Protein AF-A0A851GKR4-F1 (afdb_monomer)

Radius of gyration: 25.08 Å; Cα contacts (8 Å, |Δi|>4): 139; chains: 1; bounding box: 41×23×84 Å

Solvent-accessible surface area (backbone atoms only — not comparable to full-atom values): 7714 Å² total; per-residue (Å²): 115,77,64,63,56,55,55,51,52,53,54,54,52,52,60,66,63,63,74,73,75,76,80,76,76,75,78,71,69,72,82,72,54,54,64,60,52,50,52,52,53,49,53,45,47,54,51,44,18,72,50,56,74,50,71,66,48,50,91,51,32,72,53,45,38,42,43,85,54,85,56,85,86,59,59,91,52,72,68,76,73,32,93,60,85,68,56,45,98,79,73,41,60,62,42,59,43,54,51,99,91,50,50,43,41,29,64,28,66,93,80,73,44,85,56,74,90,57,76,74,43,70,129

Structure (mmCIF, N/CA/C/O backbone):
data_AF-A0A851GKR4-F1
#
_entry.id   AF-A0A851GKR4-F1
#
loop_
_atom_site.group_PDB
_atom_site.id
_atom_site.type_symbol
_atom_site.label_atom_id
_atom_site.label_alt_id
_atom_site.label_comp_id
_atom_site.label_asym_id
_atom_site.label_entity_id
_atom_site.label_seq_id
_atom_site.pdbx_PDB_ins_code
_atom_site.Cartn_x
_atom_site.Cartn_y
_atom_site.Cartn_z
_atom_site.occupancy
_atom_site.B_iso_or_equiv
_atom_site.auth_seq_id
_atom_site.auth_comp_id
_atom_site.auth_asym_id
_atom_site.auth_atom_id
_atom_site.pdbx_PDB_model_num
ATOM 1 N N . MET A 1 1 ? 12.146 -6.756 -68.280 1.00 62.41 1 MET A N 1
ATOM 2 C CA . MET A 1 1 ? 13.173 -7.523 -67.529 1.00 62.41 1 MET A CA 1
ATOM 3 C C . MET A 1 1 ? 14.123 -6.656 -66.695 1.00 62.41 1 MET A C 1
ATOM 5 O O . MET A 1 1 ? 14.375 -7.037 -65.564 1.00 62.41 1 MET A O 1
ATOM 9 N N . LYS A 1 2 ? 14.623 -5.497 -67.166 1.00 65.19 2 LYS A N 1
ATOM 10 C CA . LYS A 1 2 ? 15.577 -4.659 -66.394 1.00 65.19 2 LYS A CA 1
ATOM 11 C C . LYS A 1 2 ? 15.044 -4.095 -65.058 1.00 65.19 2 LYS A C 1
ATOM 13 O O . LYS A 1 2 ? 15.796 -4.032 -64.097 1.00 65.19 2 LYS A O 1
ATOM 18 N N . THR A 1 3 ? 13.763 -3.731 -64.968 1.00 74.44 3 THR A N 1
ATOM 19 C CA . THR A 1 3 ? 13.152 -3.166 -63.744 1.00 74.44 3 THR A CA 1
ATOM 20 C C . THR A 1 3 ? 12.904 -4.201 -62.645 1.00 74.44 3 THR A C 1
ATOM 22 O O . THR A 1 3 ? 13.040 -3.878 -61.471 1.00 74.44 3 THR A O 1
ATOM 25 N N . ALA A 1 4 ? 12.614 -5.454 -63.018 1.00 74.38 4 ALA A N 1
ATOM 26 C CA . ALA A 1 4 ? 12.376 -6.547 -62.071 1.00 74.38 4 ALA A CA 1
ATOM 27 C C . ALA A 1 4 ? 13.640 -6.918 -61.273 1.00 74.38 4 ALA A C 1
ATOM 29 O O . ALA A 1 4 ? 13.561 -7.246 -60.092 1.00 74.38 4 ALA A O 1
ATOM 30 N N . LEU A 1 5 ? 14.815 -6.817 -61.905 1.00 78.81 5 LEU A N 1
ATOM 31 C CA . LEU A 1 5 ? 16.103 -7.022 -61.237 1.00 78.81 5 LEU A CA 1
ATOM 32 C C . LEU A 1 5 ? 16.421 -5.881 -60.257 1.00 78.81 5 LEU A C 1
ATOM 34 O O . LEU A 1 5 ? 16.932 -6.131 -59.169 1.00 78.81 5 LEU A O 1
ATOM 38 N N . ALA A 1 6 ? 16.068 -4.642 -60.615 1.00 80.94 6 ALA A N 1
ATOM 39 C CA . ALA A 1 6 ? 16.282 -3.477 -59.759 1.00 80.94 6 ALA A CA 1
ATOM 40 C C . ALA A 1 6 ? 15.425 -3.532 -58.482 1.00 80.94 6 ALA A C 1
ATOM 42 O O . ALA A 1 6 ? 15.940 -3.294 -57.393 1.00 80.94 6 ALA A O 1
ATOM 43 N N . SER A 1 7 ? 14.145 -3.913 -58.585 1.00 85.12 7 SE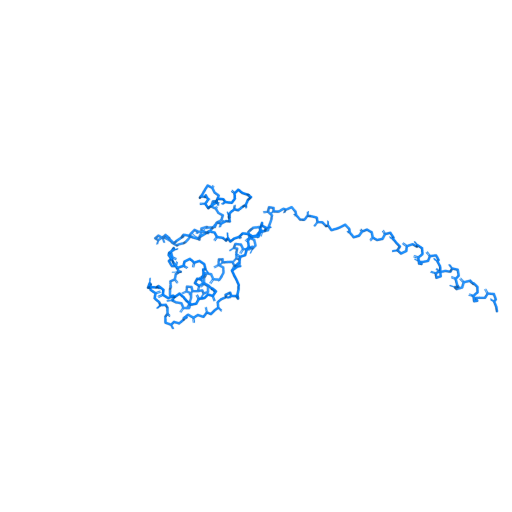R A N 1
ATOM 44 C CA . SER A 1 7 ? 13.281 -4.083 -57.408 1.00 85.12 7 SER A CA 1
ATOM 45 C C . SER A 1 7 ? 13.735 -5.234 -56.504 1.00 85.12 7 SER A C 1
ATOM 47 O O . SER A 1 7 ? 13.659 -5.111 -55.285 1.00 85.12 7 SER A O 1
ATOM 49 N N . LEU A 1 8 ? 14.255 -6.327 -57.080 1.00 88.44 8 LEU A N 1
ATOM 50 C CA . LEU A 1 8 ? 14.769 -7.468 -56.314 1.00 88.44 8 LEU A CA 1
ATOM 51 C C . LEU A 1 8 ? 15.986 -7.075 -55.457 1.00 88.44 8 LEU A C 1
ATOM 53 O O . LEU A 1 8 ? 16.061 -7.434 -54.284 1.00 88.44 8 LEU A O 1
ATOM 57 N N . MET A 1 9 ? 16.910 -6.293 -56.022 1.00 89.38 9 MET A N 1
ATOM 58 C CA . MET A 1 9 ? 18.114 -5.831 -55.323 1.00 89.38 9 MET A CA 1
ATOM 59 C C . MET A 1 9 ? 17.785 -4.937 -54.116 1.00 89.38 9 MET A C 1
ATOM 61 O O . MET A 1 9 ? 18.414 -5.066 -53.066 1.00 89.38 9 MET A O 1
ATOM 65 N N . VAL A 1 10 ? 16.777 -4.068 -54.237 1.00 90.44 10 VAL A N 1
ATOM 66 C CA . VAL A 1 10 ? 16.341 -3.177 -53.146 1.00 90.44 10 VAL A CA 1
ATOM 67 C C . VAL A 1 10 ? 15.759 -3.972 -51.975 1.00 90.44 10 VAL A C 1
ATOM 69 O O . VAL A 1 10 ? 16.091 -3.698 -50.823 1.00 90.44 10 VAL A O 1
ATOM 72 N N . ILE A 1 11 ? 14.943 -4.991 -52.257 1.00 90.56 11 ILE A N 1
ATOM 73 C CA . ILE A 1 11 ? 14.334 -5.841 -51.222 1.00 90.56 11 ILE A CA 1
ATOM 74 C C . ILE A 1 11 ? 15.414 -6.608 -50.445 1.00 90.56 11 ILE A C 1
ATOM 76 O O . ILE A 1 11 ? 15.359 -6.674 -49.218 1.00 90.56 11 ILE A O 1
ATOM 80 N N . ILE A 1 12 ? 16.428 -7.129 -51.144 1.00 89.31 12 ILE A N 1
ATOM 81 C CA . ILE A 1 12 ? 17.555 -7.840 -50.523 1.00 89.31 12 ILE A CA 1
ATOM 82 C C . ILE A 1 12 ? 18.351 -6.905 -49.601 1.00 89.31 12 ILE A C 1
ATOM 84 O O . ILE A 1 12 ? 18.700 -7.294 -48.489 1.00 89.31 12 ILE A O 1
ATOM 88 N N . LEU A 1 13 ? 18.597 -5.659 -50.018 1.00 88.81 13 LEU A N 1
ATOM 89 C CA . LEU A 1 13 ? 19.330 -4.686 -49.206 1.00 88.81 13 LEU A CA 1
ATOM 90 C C . LEU A 1 13 ? 18.572 -4.310 -47.922 1.00 88.81 13 LEU A C 1
ATOM 92 O O . LEU A 1 13 ? 19.166 -4.260 -46.848 1.00 88.81 13 LEU A O 1
ATOM 96 N N . ILE A 1 14 ? 17.258 -4.087 -48.015 1.00 87.25 14 ILE A N 1
ATOM 97 C CA . ILE A 1 14 ? 16.421 -3.761 -46.851 1.00 87.25 14 ILE A CA 1
ATOM 98 C C . ILE A 1 14 ? 16.388 -4.940 -45.870 1.00 87.25 14 ILE A C 1
ATOM 100 O O . ILE A 1 14 ? 16.554 -4.737 -44.667 1.00 87.25 14 ILE A O 1
ATOM 104 N N . ALA A 1 15 ? 16.252 -6.173 -46.368 1.00 84.69 15 ALA A N 1
ATOM 105 C CA . ALA A 1 15 ? 16.276 -7.375 -45.534 1.00 84.69 15 ALA A CA 1
ATOM 106 C C . ALA A 1 15 ? 17.602 -7.527 -44.764 1.00 84.69 15 ALA A C 1
ATOM 108 O O . ALA A 1 15 ? 17.587 -7.867 -43.583 1.00 84.69 15 ALA A O 1
ATOM 109 N N . LEU A 1 16 ? 18.737 -7.207 -45.396 1.00 85.19 16 LEU A N 1
ATOM 110 C CA . LEU A 1 16 ? 20.055 -7.234 -44.751 1.00 85.19 16 LEU A CA 1
ATOM 111 C C . LEU A 1 16 ? 20.198 -6.169 -43.652 1.00 85.19 16 LEU A C 1
ATOM 113 O O . LEU A 1 16 ? 20.767 -6.448 -42.599 1.00 85.19 16 LEU A O 1
ATOM 117 N N . LEU A 1 17 ? 19.659 -4.963 -43.862 1.00 80.38 17 LEU A N 1
ATOM 118 C CA . LEU A 1 17 ? 19.719 -3.876 -42.874 1.00 80.38 17 LEU A CA 1
ATOM 119 C C . LEU A 1 17 ? 18.752 -4.069 -41.694 1.00 80.38 17 LEU A C 1
ATOM 121 O O . LEU A 1 17 ? 18.984 -3.532 -40.612 1.00 80.38 17 LEU A O 1
ATOM 125 N N . SER A 1 18 ? 17.697 -4.866 -41.873 1.00 75.81 18 SER A N 1
ATOM 126 C CA . SER A 1 18 ? 16.661 -5.111 -40.856 1.00 75.81 18 SER A CA 1
ATOM 127 C C . SER A 1 18 ? 17.184 -5.819 -39.595 1.00 75.81 18 SER A C 1
ATOM 129 O O . SER A 1 18 ? 16.546 -5.766 -38.547 1.00 75.81 18 SER A O 1
ATOM 131 N N . VAL A 1 19 ? 18.340 -6.487 -39.677 1.00 73.56 19 VAL A N 1
ATOM 132 C CA . VAL A 1 19 ? 18.877 -7.369 -38.623 1.00 73.56 19 VAL A CA 1
ATOM 133 C C . VAL A 1 19 ? 19.464 -6.599 -37.423 1.00 73.56 19 VAL A C 1
ATOM 135 O O . VAL A 1 19 ? 19.660 -7.177 -36.359 1.00 73.56 19 VAL A O 1
ATOM 138 N N . LEU A 1 20 ? 19.701 -5.288 -37.536 1.00 71.19 20 LEU A N 1
ATOM 139 C CA . LEU A 1 20 ? 20.410 -4.490 -36.518 1.00 71.19 20 LEU A CA 1
ATOM 140 C C . LEU A 1 20 ? 19.512 -3.676 -35.573 1.00 71.19 20 LEU A C 1
ATOM 142 O O . LEU A 1 20 ? 19.971 -2.712 -34.959 1.00 71.19 20 LEU A O 1
ATOM 146 N N . VAL A 1 21 ? 18.246 -4.055 -35.392 1.00 71.75 21 VAL A N 1
ATOM 147 C CA . VAL A 1 21 ? 17.412 -3.440 -34.346 1.00 71.75 21 VAL A CA 1
ATOM 148 C C . VAL A 1 21 ? 17.691 -4.129 -33.011 1.00 71.75 21 VAL A C 1
ATOM 150 O O . VAL A 1 21 ? 16.987 -5.043 -32.585 1.00 71.75 21 VAL A O 1
ATOM 153 N N . ILE A 1 22 ? 18.748 -3.687 -32.331 1.00 70.56 22 ILE A N 1
ATOM 154 C CA . ILE A 1 22 ? 18.978 -4.041 -30.931 1.00 70.56 22 ILE A CA 1
ATOM 155 C C . ILE A 1 22 ? 17.967 -3.244 -30.106 1.00 70.56 22 ILE A C 1
ATOM 157 O O . ILE A 1 22 ? 18.176 -2.068 -29.809 1.00 70.56 22 ILE A O 1
ATOM 161 N N . GLN A 1 23 ? 16.857 -3.885 -29.738 1.00 68.44 23 GLN A N 1
ATOM 162 C CA . GLN A 1 23 ? 15.939 -3.349 -28.737 1.00 68.44 23 GLN A CA 1
ATOM 163 C C . GLN A 1 23 ? 16.678 -3.307 -27.400 1.00 68.44 23 GLN A C 1
ATOM 165 O O . GLN A 1 23 ? 16.724 -4.294 -26.662 1.00 68.44 23 GLN A O 1
ATOM 170 N N . LYS A 1 24 ? 17.296 -2.164 -27.095 1.00 62.28 24 LYS A N 1
ATOM 171 C CA . LYS A 1 24 ? 17.880 -1.897 -25.785 1.00 62.28 24 LYS A CA 1
ATOM 172 C C . LYS A 1 24 ? 16.716 -1.833 -24.796 1.00 62.28 24 LYS A C 1
ATOM 174 O O . LYS A 1 24 ? 16.048 -0.812 -24.671 1.00 62.28 24 LYS A O 1
ATOM 179 N N . ARG A 1 25 ? 16.412 -2.959 -24.145 1.00 61.81 25 ARG A N 1
ATOM 180 C CA . ARG A 1 25 ? 15.512 -2.972 -22.992 1.00 61.81 25 ARG A CA 1
ATOM 181 C C . ARG A 1 25 ? 16.206 -2.139 -21.925 1.00 61.81 25 ARG A C 1
ATOM 183 O O . ARG A 1 25 ? 17.241 -2.546 -21.407 1.00 61.81 25 ARG A O 1
ATOM 190 N N . ASN A 1 26 ? 15.698 -0.937 -21.680 1.00 53.56 26 ASN A N 1
ATOM 191 C CA . ASN A 1 26 ? 16.149 -0.130 -20.560 1.00 53.56 26 ASN A CA 1
ATOM 192 C C . ASN A 1 26 ? 15.858 -0.941 -19.296 1.00 53.56 26 ASN A C 1
ATOM 194 O O . ASN A 1 26 ? 14.697 -1.123 -18.940 1.00 53.56 26 ASN A O 1
ATOM 198 N N . THR A 1 27 ? 16.899 -1.471 -18.655 1.00 52.81 27 THR A N 1
ATOM 199 C CA . THR A 1 27 ? 16.805 -1.953 -17.279 1.00 52.81 27 THR A CA 1
ATOM 200 C C . THR A 1 27 ? 16.428 -0.744 -16.449 1.00 52.81 27 THR A C 1
ATOM 202 O O . THR A 1 27 ? 17.246 0.157 -16.246 1.00 52.81 27 THR A O 1
ATOM 205 N 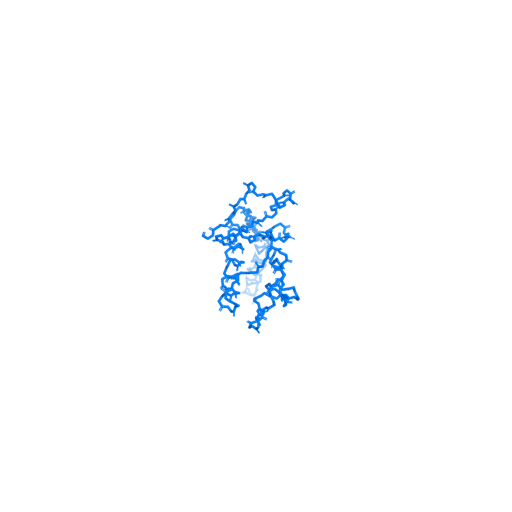N . VAL A 1 28 ? 15.155 -0.666 -16.078 1.00 57.72 28 VAL A N 1
ATOM 206 C CA . VAL A 1 28 ? 14.682 0.414 -15.234 1.00 57.72 28 VAL A CA 1
ATOM 207 C C . VAL A 1 28 ? 15.364 0.253 -13.887 1.00 57.72 28 VAL A C 1
ATOM 209 O O . VAL A 1 28 ? 15.369 -0.813 -13.282 1.00 57.72 28 VAL A O 1
ATOM 212 N N . VAL A 1 29 ? 16.020 1.325 -13.474 1.00 50.53 29 VAL A N 1
ATOM 213 C CA . VAL A 1 29 ? 16.672 1.451 -12.183 1.00 50.53 29 VAL A CA 1
ATOM 214 C C . VAL A 1 29 ? 15.591 1.259 -11.109 1.00 50.53 29 VAL A C 1
ATOM 216 O O . VAL A 1 29 ? 14.637 2.032 -11.042 1.00 50.53 29 VAL A O 1
ATOM 219 N N . HIS A 1 30 ? 15.723 0.190 -10.317 1.00 53.78 30 HIS A N 1
ATOM 220 C CA . HIS A 1 30 ? 14.694 -0.367 -9.421 1.00 53.78 30 HIS A CA 1
ATOM 221 C C . HIS A 1 30 ? 14.176 0.587 -8.326 1.00 53.78 30 HIS A C 1
ATOM 223 O O . HIS A 1 30 ? 13.182 0.284 -7.680 1.00 53.78 30 HIS A O 1
ATOM 229 N N . PHE A 1 31 ? 14.799 1.752 -8.139 1.00 51.09 31 PHE A N 1
ATOM 230 C CA . PHE A 1 31 ? 14.444 2.697 -7.077 1.00 51.09 31 PHE A CA 1
ATOM 231 C C . PHE A 1 31 ? 13.160 3.499 -7.346 1.00 51.09 31 PHE A C 1
ATOM 233 O O . PHE A 1 31 ? 12.570 3.999 -6.406 1.00 51.09 31 PHE A O 1
ATOM 240 N N . VAL A 1 32 ? 12.694 3.608 -8.599 1.00 51.56 32 VAL A N 1
ATOM 241 C CA . VAL A 1 32 ? 11.478 4.389 -8.941 1.00 51.56 32 VAL A CA 1
ATOM 242 C C . VAL A 1 32 ? 10.196 3.533 -8.919 1.00 51.56 32 VAL A C 1
ATOM 244 O O . VAL A 1 32 ? 9.099 4.053 -9.080 1.00 51.56 32 VAL A O 1
ATOM 247 N N . HIS A 1 33 ? 10.305 2.210 -8.754 1.00 56.25 33 HIS A N 1
ATOM 248 C CA . HIS A 1 33 ? 9.150 1.307 -8.883 1.00 56.25 33 HIS A CA 1
ATOM 249 C C . HIS A 1 33 ? 8.404 1.036 -7.573 1.00 56.25 33 HIS A C 1
ATOM 251 O O . HIS A 1 33 ? 7.206 0.771 -7.621 1.00 56.25 33 HIS A O 1
ATOM 257 N N . VAL A 1 34 ? 9.070 1.134 -6.420 1.00 65.31 34 VAL A N 1
ATOM 258 C CA . VAL A 1 34 ? 8.454 0.768 -5.135 1.00 65.31 34 VAL A CA 1
ATOM 259 C C . VAL A 1 34 ? 7.337 1.748 -4.764 1.00 65.31 34 VAL A C 1
ATOM 261 O O . VAL A 1 34 ? 6.251 1.315 -4.390 1.00 65.31 34 VAL A O 1
ATOM 264 N N . ASP A 1 35 ? 7.537 3.053 -4.978 1.00 72.81 35 ASP A N 1
ATOM 265 C CA . ASP A 1 35 ? 6.519 4.078 -4.707 1.00 72.81 35 ASP A CA 1
ATOM 266 C C . ASP A 1 35 ? 5.214 3.853 -5.482 1.00 72.81 35 ASP A C 1
ATOM 268 O O . ASP A 1 35 ? 4.124 4.061 -4.952 1.00 72.81 35 ASP A O 1
ATOM 272 N N . GLY A 1 36 ? 5.291 3.437 -6.750 1.00 77.38 36 GLY A N 1
ATOM 273 C CA . GLY A 1 36 ? 4.101 3.222 -7.579 1.00 77.38 36 GLY A CA 1
ATOM 274 C C . GLY A 1 36 ? 3.241 2.062 -7.075 1.00 77.38 36 GLY A C 1
ATOM 275 O O . GLY A 1 36 ? 2.013 2.169 -7.005 1.00 77.38 36 GLY A O 1
ATOM 276 N N . GLU A 1 37 ? 3.886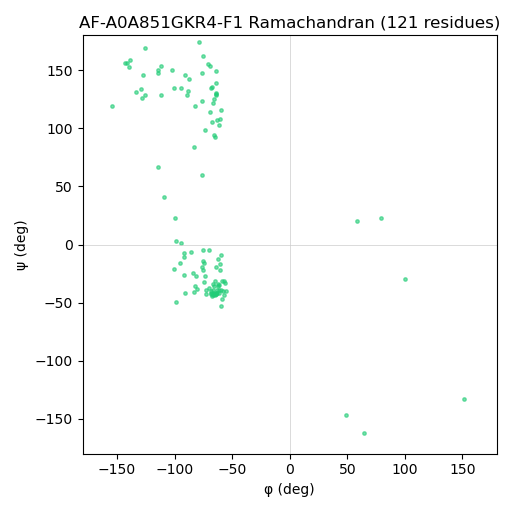 0.967 -6.680 1.00 79.06 37 GLU A N 1
ATOM 277 C CA . GLU A 1 37 ? 3.189 -0.203 -6.149 1.00 79.06 37 GLU A CA 1
ATOM 278 C C . GLU A 1 37 ? 2.650 0.065 -4.744 1.00 79.06 37 GLU A C 1
ATOM 280 O O . GLU A 1 37 ? 1.473 -0.193 -4.497 1.00 79.06 37 GLU A O 1
ATOM 285 N N . LEU A 1 38 ? 3.428 0.718 -3.875 1.00 80.75 38 LEU A N 1
ATOM 286 C CA . LEU A 1 38 ? 2.960 1.158 -2.558 1.00 80.75 38 LEU A CA 1
ATOM 287 C C . LEU A 1 38 ? 1.734 2.067 -2.650 1.00 80.75 38 LEU A C 1
ATOM 289 O O . LEU A 1 38 ? 0.768 1.855 -1.924 1.00 80.75 38 LEU A O 1
ATOM 293 N N . ASN A 1 39 ? 1.719 3.028 -3.578 1.00 84.19 39 ASN A N 1
ATOM 294 C CA . ASN A 1 39 ? 0.548 3.880 -3.810 1.00 84.19 39 ASN A CA 1
ATOM 295 C C . ASN A 1 39 ? -0.677 3.077 -4.271 1.00 84.19 39 ASN A C 1
ATOM 297 O O . ASN A 1 39 ? -1.812 3.406 -3.923 1.00 84.19 39 ASN A O 1
ATOM 301 N N . THR A 1 40 ? -0.463 2.010 -5.040 1.00 86.44 40 THR A N 1
ATOM 302 C CA . THR A 1 40 ? -1.542 1.120 -5.482 1.00 86.44 40 THR A CA 1
ATOM 303 C C . THR A 1 40 ? -2.127 0.353 -4.294 1.00 86.44 40 THR A C 1
ATOM 305 O O . THR A 1 40 ? -3.349 0.299 -4.140 1.00 86.44 40 THR A O 1
ATOM 308 N N . VAL A 1 41 ? -1.274 -0.172 -3.408 1.00 87.06 41 VAL A N 1
ATOM 309 C CA . VAL A 1 41 ? -1.703 -0.840 -2.168 1.00 87.06 41 VAL A CA 1
ATOM 310 C C . VAL A 1 41 ? -2.371 0.143 -1.204 1.00 87.06 41 VAL A C 1
ATOM 312 O O . VAL A 1 41 ? -3.427 -0.163 -0.655 1.00 87.06 41 VAL A O 1
ATOM 315 N N . ALA A 1 42 ? -1.832 1.352 -1.053 1.00 87.25 42 ALA A N 1
ATOM 316 C CA . ALA A 1 42 ? -2.428 2.411 -0.243 1.00 87.25 42 ALA A CA 1
ATOM 317 C C . ALA A 1 42 ? -3.838 2.775 -0.735 1.00 87.25 42 ALA A C 1
ATOM 319 O O . A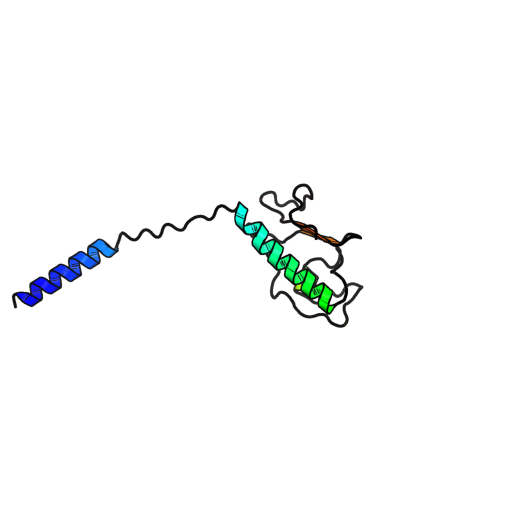LA A 1 42 ? -4.791 2.795 0.041 1.00 87.25 42 ALA A O 1
ATOM 320 N N . SER A 1 43 ? -4.016 2.954 -2.048 1.00 88.81 43 SER A N 1
ATOM 321 C CA . SER A 1 43 ? -5.331 3.228 -2.643 1.00 88.81 43 SER A CA 1
ATOM 322 C C . SER A 1 43 ? -6.340 2.096 -2.405 1.00 88.81 43 SER A C 1
ATOM 324 O O . SER A 1 43 ? -7.540 2.337 -2.209 1.00 88.81 43 SER A O 1
ATOM 326 N N . ALA A 1 44 ? -5.866 0.850 -2.394 1.00 88.75 44 ALA A N 1
ATOM 327 C CA . ALA A 1 44 ? -6.681 -0.308 -2.062 1.00 88.75 44 ALA A CA 1
ATOM 328 C C . ALA A 1 44 ? -7.088 -0.329 -0.582 1.00 88.75 44 ALA A C 1
ATOM 330 O O . ALA A 1 44 ? -8.257 -0.578 -0.290 1.00 88.75 44 ALA A O 1
ATOM 331 N N . LEU A 1 45 ? -6.172 -0.005 0.335 1.00 88.94 45 LEU A N 1
ATOM 332 C CA . LEU A 1 45 ? -6.459 0.136 1.766 1.00 88.94 45 LEU A CA 1
ATOM 333 C C . LEU A 1 45 ? -7.479 1.253 2.027 1.00 88.94 45 LEU A C 1
ATOM 335 O O . LEU A 1 45 ? -8.432 1.051 2.777 1.00 88.94 45 LEU A O 1
ATOM 339 N N . ASP A 1 46 ? -7.360 2.392 1.347 1.00 89.31 46 ASP A N 1
ATOM 340 C CA . ASP A 1 46 ? -8.356 3.472 1.393 1.00 89.31 46 ASP A CA 1
ATOM 341 C C . ASP A 1 46 ? -9.729 3.014 0.884 1.00 89.31 46 ASP A C 1
ATOM 343 O O . ASP A 1 46 ? -10.787 3.381 1.399 1.00 89.31 46 ASP A O 1
ATOM 347 N N . SER A 1 47 ? -9.741 2.192 -0.163 1.00 88.69 47 SER A N 1
ATOM 348 C CA . SER A 1 47 ? -10.972 1.615 -0.707 1.00 88.69 47 SER A CA 1
ATOM 349 C C . SER A 1 47 ? -11.599 0.610 0.257 1.00 88.69 47 SER A C 1
ATOM 351 O O . SER A 1 47 ? -12.815 0.638 0.444 1.00 88.69 47 SER A O 1
ATOM 353 N N . TYR A 1 48 ? -10.779 -0.204 0.923 1.00 88.06 48 TYR A N 1
ATOM 354 C CA . TYR A 1 48 ? -11.212 -1.094 1.992 1.00 88.06 48 TYR A CA 1
ATOM 355 C C . TYR A 1 48 ? -11.837 -0.296 3.136 1.00 88.06 48 TYR A C 1
ATOM 357 O O . TYR A 1 48 ? -13.002 -0.520 3.447 1.00 88.06 48 TYR A O 1
ATOM 365 N N . ARG A 1 49 ? -11.137 0.717 3.665 1.00 87.19 49 ARG A N 1
ATOM 366 C CA . ARG A 1 49 ? -11.655 1.603 4.717 1.00 87.19 49 ARG A CA 1
ATOM 367 C C . ARG A 1 49 ? -12.977 2.254 4.326 1.00 87.19 49 ARG A C 1
ATOM 369 O O . ARG A 1 49 ? -13.880 2.356 5.146 1.00 87.19 49 ARG A O 1
ATOM 376 N N . ARG A 1 50 ? -13.137 2.682 3.073 1.00 88.06 50 ARG A N 1
ATOM 377 C CA . ARG A 1 50 ? -14.413 3.240 2.592 1.00 88.06 50 ARG A CA 1
ATOM 378 C C . ARG A 1 50 ? -15.550 2.217 2.576 1.00 88.06 50 ARG A C 1
ATOM 380 O O . ARG A 1 50 ? -16.700 2.608 2.750 1.00 88.06 50 ARG A O 1
ATOM 387 N N . ALA A 1 51 ? -15.249 0.939 2.356 1.00 85.81 51 ALA A N 1
ATOM 388 C CA . ALA A 1 51 ? -16.242 -0.131 2.328 1.00 85.81 51 ALA A CA 1
ATOM 389 C C . ALA A 1 51 ? -16.600 -0.644 3.733 1.00 85.81 51 ALA A C 1
ATOM 391 O O . ALA A 1 51 ? -17.769 -0.901 4.019 1.00 85.81 51 ALA A O 1
ATOM 392 N N . THR A 1 52 ? -15.608 -0.796 4.609 1.00 85.50 52 THR A N 1
ATOM 393 C CA . THR A 1 52 ? -15.742 -1.431 5.931 1.00 85.50 52 THR A CA 1
ATOM 394 C C . THR A 1 52 ? -15.846 -0.430 7.082 1.00 85.50 52 THR A C 1
ATOM 396 O O . THR A 1 52 ? -16.361 -0.784 8.137 1.00 85.50 52 THR A O 1
ATOM 399 N N . GLY A 1 53 ? -15.393 0.808 6.880 1.00 85.88 53 GLY A N 1
ATOM 400 C CA . GLY A 1 53 ? -15.269 1.864 7.888 1.00 85.88 53 GLY A CA 1
ATOM 401 C C . GLY A 1 53 ? -13.845 2.031 8.432 1.00 85.88 53 GLY A C 1
ATOM 402 O O . GLY A 1 53 ? -13.448 3.154 8.738 1.00 85.88 53 GLY A O 1
ATOM 403 N N . ASP A 1 54 ? -13.063 0.949 8.467 1.00 87.31 54 ASP A N 1
ATOM 404 C CA . ASP A 1 54 ? -11.745 0.879 9.111 1.00 87.31 54 ASP A CA 1
ATOM 405 C C . ASP A 1 54 ? -10.731 0.087 8.275 1.00 87.31 54 ASP A C 1
ATOM 407 O O . ASP A 1 54 ? -11.097 -0.724 7.420 1.00 87.31 54 ASP A O 1
ATOM 411 N N . TYR A 1 55 ? -9.440 0.316 8.519 1.00 88.56 55 TYR A N 1
ATOM 412 C CA . TYR A 1 55 ? -8.362 -0.466 7.908 1.00 88.56 55 TYR A CA 1
ATOM 413 C C . TYR A 1 55 ? -8.304 -1.894 8.485 1.00 88.56 55 TYR A C 1
ATOM 415 O O . TYR A 1 55 ? -8.774 -2.127 9.601 1.00 88.56 55 TYR A O 1
ATOM 423 N N . PRO A 1 56 ? -7.754 -2.876 7.745 1.00 87.75 56 PRO A N 1
ATOM 424 C CA . PRO A 1 56 ? -7.573 -4.224 8.278 1.00 87.75 56 PRO A CA 1
ATOM 425 C C . PRO A 1 56 ? -6.595 -4.218 9.461 1.00 87.75 56 PRO A C 1
ATOM 427 O O . PRO A 1 56 ? -5.678 -3.402 9.519 1.00 87.75 56 PRO A O 1
ATOM 430 N N . THR A 1 57 ? -6.755 -5.125 10.420 1.00 88.69 57 THR A N 1
ATOM 431 C CA . THR A 1 57 ? -5.813 -5.221 11.551 1.00 88.69 57 THR A CA 1
ATOM 432 C C . THR A 1 57 ? -4.500 -5.884 11.128 1.00 88.69 57 THR A C 1
ATOM 434 O O . THR A 1 57 ? -4.454 -6.588 10.120 1.00 88.69 57 THR A O 1
ATOM 437 N N . THR A 1 58 ? -3.426 -5.731 11.911 1.00 86.69 58 THR A N 1
ATOM 438 C CA . THR A 1 58 ? -2.140 -6.414 11.649 1.00 86.69 58 THR A CA 1
ATOM 439 C C . THR A 1 58 ? -2.297 -7.937 11.574 1.00 86.69 58 THR A C 1
ATOM 441 O O . THR A 1 58 ? -1.623 -8.596 10.790 1.00 86.69 58 THR A O 1
ATOM 444 N N . GLU A 1 59 ? -3.229 -8.509 12.341 1.00 85.06 59 GLU A N 1
ATOM 445 C CA . GLU A 1 59 ? -3.527 -9.946 12.302 1.00 85.06 59 GLU A CA 1
ATOM 446 C C . GLU A 1 59 ? -4.294 -10.378 11.048 1.00 85.06 59 GLU A C 1
ATOM 448 O O . GLU A 1 59 ? -4.222 -11.542 10.656 1.00 85.06 59 GLU A O 1
ATOM 453 N N . GLN A 1 60 ? -5.071 -9.479 10.446 1.00 85.00 60 GLN A N 1
ATOM 454 C CA . GLN A 1 60 ? -5.740 -9.722 9.168 1.00 85.00 60 GLN A CA 1
ATOM 455 C C . GLN A 1 60 ? -4.771 -9.509 7.996 1.00 85.00 60 GLN A C 1
ATOM 457 O O . GLN A 1 60 ? -4.791 -10.278 7.039 1.00 85.00 60 GLN A O 1
ATOM 462 N N . GLY A 1 61 ? -3.902 -8.501 8.099 1.00 86.75 61 GLY A N 1
ATOM 463 C CA . GLY A 1 61 ? -2.873 -8.188 7.115 1.00 86.75 61 GLY A CA 1
ATOM 464 C C . GLY A 1 61 ? -3.433 -7.762 5.756 1.00 86.75 61 GLY A C 1
ATOM 465 O O . GLY A 1 61 ? -4.605 -7.405 5.613 1.00 86.75 61 GLY A O 1
ATOM 466 N N . LEU A 1 62 ? -2.576 -7.822 4.734 1.00 86.38 62 LEU A N 1
ATOM 467 C CA . LEU A 1 62 ? -2.947 -7.511 3.348 1.00 86.38 62 LEU A CA 1
ATOM 468 C C . LEU A 1 62 ? -3.788 -8.610 2.687 1.00 86.38 62 LEU A C 1
ATOM 470 O O . LEU A 1 62 ? -4.468 -8.328 1.701 1.00 86.38 62 LEU A O 1
ATOM 474 N N . ASP A 1 63 ? -3.825 -9.818 3.259 1.00 85.81 63 ASP A N 1
ATOM 475 C CA . ASP A 1 63 ? -4.717 -10.892 2.806 1.00 85.81 63 ASP A CA 1
ATOM 476 C C . ASP A 1 63 ? -6.184 -10.443 2.836 1.00 85.81 63 ASP A C 1
ATOM 478 O O . ASP A 1 63 ? -6.949 -10.788 1.939 1.00 85.81 63 ASP A O 1
ATOM 482 N N . ALA A 1 64 ? -6.55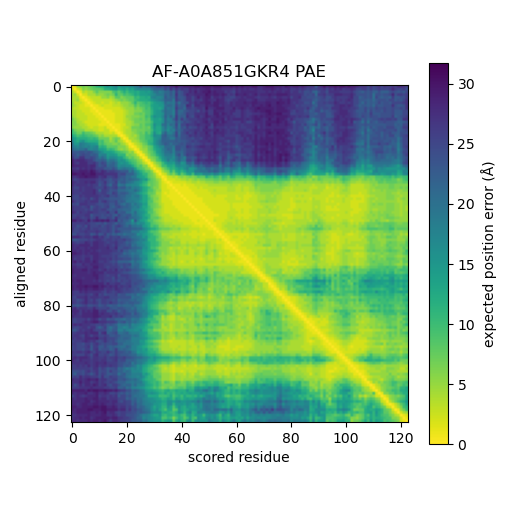8 -9.559 3.770 1.00 85.88 64 ALA A N 1
ATOM 483 C CA . ALA A 1 64 ? -7.897 -8.976 3.839 1.00 85.88 64 ALA A CA 1
ATOM 484 C C . ALA A 1 64 ? -8.300 -8.163 2.593 1.00 85.88 64 ALA A C 1
ATOM 486 O O . ALA A 1 64 ? -9.484 -7.872 2.408 1.00 85.88 64 ALA A O 1
ATOM 487 N N . LEU A 1 65 ? -7.350 -7.773 1.738 1.00 85.19 65 LEU A N 1
ATOM 488 C CA . LEU A 1 65 ? -7.631 -7.098 0.468 1.00 85.19 65 LEU A CA 1
ATOM 489 C C . LEU A 1 65 ? -7.959 -8.080 -0.666 1.00 85.19 65 LEU A C 1
ATOM 491 O O . LEU A 1 65 ? -8.636 -7.698 -1.627 1.00 85.19 65 LEU A O 1
ATOM 495 N N . VAL A 1 66 ? -7.483 -9.322 -0.557 1.00 86.88 66 VAL A N 1
ATOM 496 C CA . VAL A 1 66 ? -7.641 -10.383 -1.561 1.00 86.88 66 VAL A CA 1
ATOM 497 C C . VAL A 1 66 ? -8.787 -11.312 -1.182 1.00 86.88 66 VAL A C 1
ATOM 499 O O . VAL A 1 66 ? -9.687 -11.571 -1.983 1.00 86.88 66 VAL A O 1
ATOM 502 N N . ASN A 1 67 ? -8.776 -11.772 0.065 1.00 84.31 67 ASN A N 1
ATOM 503 C CA . ASN A 1 67 ? -9.724 -12.706 0.636 1.00 84.31 67 ASN A CA 1
ATOM 504 C C . ASN A 1 67 ? -10.531 -12.031 1.742 1.00 84.31 67 ASN A C 1
ATOM 506 O O . ASN A 1 67 ? -10.070 -11.130 2.439 1.00 84.31 67 ASN A O 1
ATOM 510 N N . ARG A 1 68 ? -11.771 -12.488 1.930 1.00 81.75 68 ARG A N 1
ATOM 511 C CA . ARG A 1 68 ? -12.601 -11.982 3.022 1.00 81.75 68 ARG A CA 1
ATOM 512 C C . ARG A 1 68 ? -11.982 -12.409 4.359 1.00 81.75 68 ARG A C 1
ATOM 514 O O . ARG A 1 68 ? -11.898 -13.619 4.595 1.00 81.75 68 ARG A O 1
ATOM 521 N N . PRO A 1 69 ? -11.634 -11.472 5.260 1.00 80.31 69 PRO A N 1
ATOM 522 C CA . PRO A 1 69 ? -11.062 -11.838 6.544 1.00 80.31 69 PRO A CA 1
ATOM 523 C C . PRO A 1 69 ? -12.091 -12.623 7.364 1.00 80.31 69 PRO A C 1
ATOM 525 O O . PRO A 1 69 ? -13.249 -12.223 7.499 1.00 80.31 69 PRO A O 1
ATOM 528 N N . GLN A 1 70 ? -11.660 -13.767 7.898 1.00 77.88 70 GLN A N 1
ATOM 529 C CA . GLN A 1 70 ? -12.469 -14.600 8.798 1.00 77.88 70 GLN A CA 1
ATOM 530 C C . GLN A 1 70 ? -12.250 -14.259 10.277 1.00 77.88 70 GLN A C 1
ATOM 532 O O . GLN A 1 70 ? -12.991 -14.738 11.132 1.00 77.88 70 GLN A O 1
ATOM 537 N N . ARG A 1 71 ? -11.229 -13.449 10.582 1.00 76.50 71 ARG A N 1
ATOM 538 C CA . ARG A 1 71 ? -10.900 -13.009 11.941 1.00 76.50 71 ARG A CA 1
ATOM 539 C C . ARG A 1 71 ? -11.678 -11.750 12.300 1.00 76.50 71 ARG A C 1
ATOM 541 O O . ARG A 1 71 ? -11.859 -10.877 11.453 1.00 76.50 71 ARG A O 1
ATOM 548 N N . GLU A 1 72 ? -12.111 -11.661 13.552 1.00 70.25 72 GLU A N 1
ATOM 549 C CA . GLU A 1 72 ? -12.778 -10.471 14.077 1.00 70.25 72 GLU A CA 1
ATOM 550 C C . GLU A 1 72 ? -11.820 -9.264 14.082 1.00 70.25 72 GLU A C 1
ATOM 552 O O . GLU A 1 72 ? -10.648 -9.434 14.421 1.00 70.25 72 GLU A O 1
ATOM 557 N N . PRO A 1 73 ? -12.282 -8.056 13.706 1.00 74.62 73 PRO A N 1
ATOM 558 C CA . PRO A 1 73 ? -13.635 -7.707 13.262 1.00 74.62 73 PRO A CA 1
ATOM 559 C C . PRO A 1 73 ? -13.917 -8.155 11.816 1.00 74.62 73 PRO A C 1
ATOM 561 O O . PRO A 1 73 ? -13.213 -7.770 10.883 1.00 74.62 73 PRO A O 1
ATOM 564 N N . VAL A 1 74 ? -14.978 -8.951 11.617 1.00 75.94 74 VAL A N 1
ATOM 565 C CA . VAL A 1 74 ? -15.386 -9.412 10.280 1.00 75.94 74 VAL A CA 1
ATOM 566 C C . VAL A 1 74 ? -16.225 -8.319 9.610 1.00 75.94 74 VAL A C 1
ATOM 568 O O . VAL A 1 74 ? -17.308 -7.998 10.107 1.00 75.94 74 VAL A O 1
ATOM 571 N N . PRO A 1 75 ? -15.794 -7.770 8.463 1.00 77.69 75 PRO A N 1
ATOM 572 C CA . PRO A 1 75 ? -16.548 -6.739 7.783 1.00 77.69 75 PRO A CA 1
ATOM 573 C C . PRO A 1 75 ? -17.850 -7.298 7.208 1.00 77.69 75 PRO A C 1
ATOM 575 O O . PRO A 1 75 ? -17.894 -8.358 6.565 1.00 77.69 75 PRO A O 1
ATOM 578 N N . SER A 1 76 ? -18.930 -6.550 7.423 1.00 76.50 76 SER A N 1
ATOM 579 C CA . SER A 1 76 ? -20.251 -6.829 6.859 1.00 76.50 76 SER A CA 1
ATOM 580 C C . SER A 1 76 ? -20.301 -6.525 5.358 1.00 76.50 76 SER A C 1
ATOM 582 O O . SER A 1 76 ? -20.865 -7.314 4.602 1.00 76.50 76 SER A O 1
ATOM 584 N N . THR A 1 77 ? -19.647 -5.444 4.925 1.00 81.56 77 THR A N 1
ATOM 585 C CA . THR A 1 77 ? -19.652 -4.931 3.540 1.00 81.56 77 THR A CA 1
ATOM 586 C C . THR A 1 77 ? -18.297 -5.138 2.850 1.00 81.56 77 THR A C 1
ATOM 588 O O . THR A 1 77 ? -17.787 -4.260 2.159 1.00 81.56 77 THR A O 1
ATOM 591 N N . TRP A 1 78 ? -17.668 -6.297 3.056 1.00 85.12 78 TRP A N 1
ATOM 592 C CA . TRP A 1 78 ? -16.403 -6.602 2.383 1.00 85.12 78 TRP A CA 1
ATOM 593 C C . TRP A 1 78 ? -16.600 -6.763 0.873 1.00 85.12 78 TRP A C 1
ATOM 595 O O . TRP A 1 78 ? -17.513 -7.463 0.428 1.00 85.12 78 TRP A O 1
ATOM 605 N N . VAL A 1 79 ? -15.698 -6.166 0.098 1.00 81.88 79 VAL A N 1
ATOM 606 C CA . VAL A 1 79 ? -15.592 -6.359 -1.348 1.00 81.88 79 VAL A CA 1
ATOM 607 C C . VAL A 1 79 ? -14.157 -6.731 -1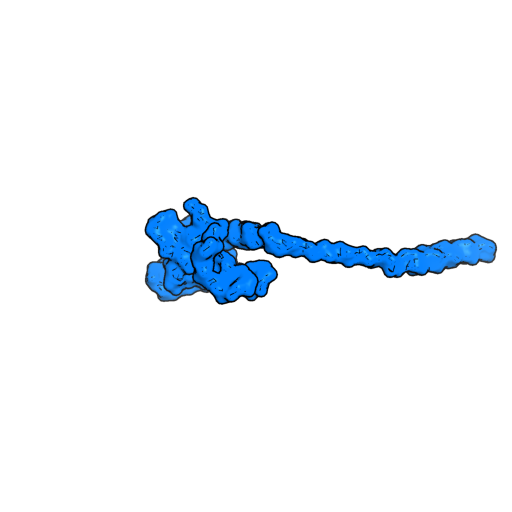.693 1.00 81.88 79 VAL A C 1
ATOM 609 O O . VAL A 1 79 ? -13.218 -6.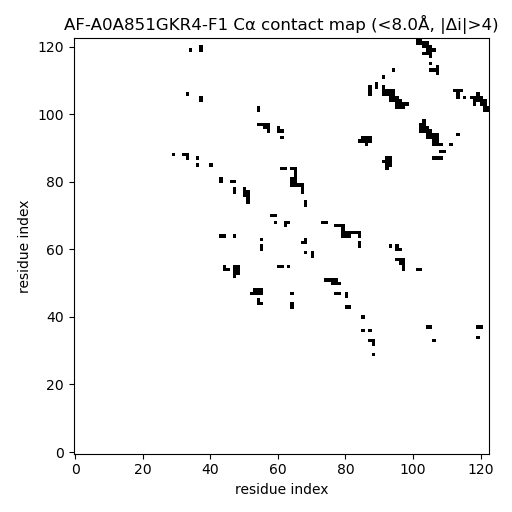248 -1.065 1.00 81.88 79 VAL A O 1
ATOM 612 N N . GLN A 1 80 ? -13.991 -7.582 -2.700 1.00 84.19 80 GLN A N 1
ATOM 613 C CA . GLN A 1 80 ? -12.670 -7.952 -3.187 1.00 84.19 80 GLN A CA 1
ATOM 614 C C . GLN A 1 80 ? -12.024 -6.742 -3.874 1.00 84.19 80 GLN A C 1
ATOM 616 O O . GLN A 1 80 ? -12.515 -6.289 -4.909 1.00 84.19 80 GLN A O 1
ATOM 621 N N . ILE A 1 81 ? -10.943 -6.217 -3.293 1.00 85.31 81 ILE A N 1
ATOM 622 C CA . ILE A 1 81 ? -10.210 -5.069 -3.844 1.00 85.31 81 ILE A CA 1
ATOM 623 C C . ILE A 1 81 ? -9.097 -5.553 -4.775 1.00 85.31 81 ILE A C 1
ATOM 625 O O . ILE A 1 81 ? -8.928 -5.018 -5.871 1.00 85.31 81 ILE A O 1
ATOM 629 N N . PHE A 1 82 ? -8.387 -6.609 -4.372 1.00 83.00 82 PHE A N 1
ATOM 630 C CA . PHE A 1 82 ? -7.339 -7.244 -5.160 1.00 83.00 82 PHE A CA 1
ATOM 631 C C . PHE A 1 82 ? -7.705 -8.671 -5.561 1.00 83.00 82 PHE A C 1
ATOM 633 O O . PHE A 1 82 ? -8.391 -9.398 -4.847 1.00 83.00 82 PHE A O 1
ATOM 640 N N . LYS A 1 83 ? -7.226 -9.083 -6.738 1.00 78.81 83 LYS A N 1
ATOM 641 C CA . LYS A 1 83 ? -7.353 -10.472 -7.202 1.00 78.81 83 LYS A CA 1
ATOM 642 C C . LYS A 1 83 ? -6.278 -11.379 -6.614 1.00 78.81 83 LYS A C 1
ATOM 644 O O . LYS A 1 83 ? -6.552 -12.544 -6.361 1.00 78.81 83 LYS A O 1
ATOM 649 N N . GLU A 1 84 ? -5.084 -10.832 -6.436 1.00 80.69 84 GLU A N 1
ATOM 650 C CA . GLU A 1 84 ? -3.873 -11.512 -5.987 1.00 80.69 84 GLU A CA 1
ATOM 651 C C . GLU A 1 84 ? -3.095 -10.546 -5.089 1.00 80.69 84 GLU A C 1
ATOM 653 O O . GLU A 1 84 ? -3.282 -9.329 -5.191 1.00 80.69 84 GLU A O 1
ATOM 658 N N . GLU A 1 85 ? -2.255 -11.077 -4.201 1.00 78.62 85 GLU A N 1
ATOM 659 C CA . GLU A 1 85 ? -1.464 -10.243 -3.298 1.00 78.62 85 GLU A CA 1
ATOM 660 C C . GLU A 1 85 ? -0.471 -9.385 -4.099 1.00 78.62 85 GLU A C 1
ATOM 662 O O . GLU A 1 85 ? 0.242 -9.914 -4.958 1.00 78.62 85 GLU A O 1
ATOM 667 N N . PRO A 1 86 ? -0.426 -8.064 -3.851 1.00 79.25 86 PRO A N 1
ATOM 668 C CA . PRO A 1 86 ? 0.524 -7.191 -4.516 1.00 79.25 86 PRO A CA 1
ATOM 669 C C . PRO A 1 86 ? 1.943 -7.586 -4.101 1.00 79.25 86 PRO A C 1
ATOM 671 O O . PRO A 1 86 ? 2.247 -7.710 -2.912 1.00 79.25 86 PRO A O 1
ATOM 674 N N . LEU A 1 87 ? 2.796 -7.788 -5.100 1.00 81.44 87 LEU A N 1
ATOM 675 C CA . LEU A 1 87 ? 4.211 -8.072 -4.916 1.00 81.44 87 LEU A CA 1
ATOM 676 C C . LEU A 1 87 ? 5.009 -6.805 -5.195 1.0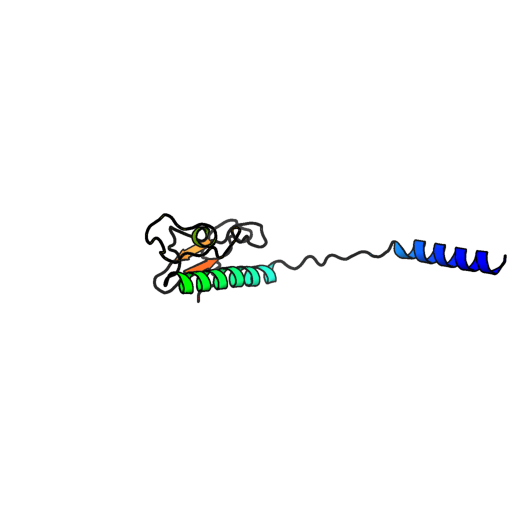0 81.44 87 LEU A C 1
ATOM 678 O O . LEU A 1 87 ? 4.596 -5.978 -5.999 1.00 81.44 87 LEU A O 1
ATOM 682 N N . ASP A 1 88 ? 6.143 -6.675 -4.529 1.00 78.12 88 ASP A N 1
ATOM 683 C CA . ASP A 1 88 ? 7.114 -5.628 -4.770 1.00 78.12 88 ASP A CA 1
ATOM 684 C C . ASP A 1 88 ? 7.979 -5.940 -6.014 1.00 78.12 88 ASP A C 1
ATOM 686 O O . ASP A 1 88 ? 7.927 -7.048 -6.571 1.00 78.12 88 ASP A O 1
ATOM 690 N N . PRO A 1 89 ? 8.849 -5.010 -6.450 1.00 71.94 89 PRO A N 1
ATOM 691 C CA . PRO A 1 89 ? 9.716 -5.216 -7.612 1.00 71.94 89 PRO A CA 1
ATOM 692 C C . PRO A 1 89 ? 10.727 -6.365 -7.470 1.00 71.94 89 PRO A C 1
ATOM 694 O O . PRO A 1 89 ? 11.356 -6.751 -8.461 1.00 71.94 89 PRO A O 1
ATOM 697 N N . TRP A 1 90 ? 10.918 -6.891 -6.257 1.00 74.44 90 TRP A N 1
ATOM 698 C CA . TRP A 1 90 ? 11.742 -8.063 -5.961 1.00 74.44 90 TRP A CA 1
ATOM 699 C C . TRP A 1 90 ? 10.920 -9.362 -5.911 1.00 74.44 90 TRP A C 1
ATOM 701 O O . TRP A 1 90 ? 11.494 -10.435 -5.720 1.00 74.44 90 TRP A O 1
ATOM 711 N N . GLY A 1 91 ? 9.610 -9.292 -6.164 1.00 74.69 91 GLY A N 1
ATOM 712 C CA . GLY A 1 91 ? 8.690 -10.426 -6.183 1.00 74.69 91 GLY A CA 1
ATOM 713 C C . GLY A 1 91 ? 8.249 -10.875 -4.791 1.00 74.69 91 GLY A C 1
ATOM 714 O O . GLY A 1 91 ? 7.883 -12.039 -4.623 1.00 74.69 91 GLY A O 1
ATOM 715 N N . ARG A 1 92 ? 8.321 -9.992 -3.792 1.00 79.50 92 ARG A N 1
ATOM 716 C CA . ARG A 1 92 ? 8.011 -10.273 -2.385 1.00 79.50 92 ARG A CA 1
ATOM 717 C C . ARG A 1 92 ? 6.758 -9.532 -1.944 1.00 79.50 92 ARG A C 1
ATOM 719 O O . ARG A 1 92 ? 6.416 -8.498 -2.500 1.00 79.50 92 ARG A O 1
ATOM 726 N N . GLY A 1 93 ? 6.057 -10.062 -0.948 1.00 81.06 93 GLY A N 1
ATOM 727 C CA . GLY A 1 93 ? 4.889 -9.386 -0.382 1.00 81.06 93 GLY A CA 1
ATOM 728 C C . GLY A 1 93 ? 5.276 -8.123 0.392 1.00 81.06 93 GLY A C 1
ATOM 729 O O . GLY A 1 93 ? 6.378 -8.022 0.933 1.00 81.06 93 GLY A O 1
ATOM 730 N N . PHE A 1 94 ? 4.350 -7.172 0.480 1.00 85.50 94 PHE A N 1
ATOM 731 C CA . PHE A 1 94 ? 4.503 -6.004 1.348 1.00 85.50 94 PHE A CA 1
ATOM 732 C C . PHE A 1 94 ? 4.251 -6.363 2.819 1.00 85.50 94 PHE A C 1
ATOM 734 O O . PHE A 1 94 ? 3.422 -7.218 3.134 1.00 85.50 94 PHE A O 1
ATOM 741 N N . CYS A 1 95 ? 4.947 -5.685 3.727 1.00 85.50 95 CYS A N 1
ATOM 742 C CA . CYS A 1 95 ? 4.737 -5.795 5.165 1.00 85.50 95 CYS A CA 1
ATOM 743 C C . CYS A 1 95 ? 3.773 -4.693 5.618 1.00 85.50 95 CYS A C 1
ATOM 745 O O . CYS A 1 95 ? 3.903 -3.535 5.219 1.00 85.50 95 CYS A O 1
ATOM 747 N N . TYR A 1 96 ? 2.797 -5.070 6.440 1.00 87.38 96 TYR A N 1
ATOM 748 C CA . TYR A 1 96 ? 1.725 -4.194 6.900 1.00 87.38 96 TYR A CA 1
ATOM 749 C C . TYR A 1 96 ? 1.609 -4.250 8.418 1.00 87.38 96 TYR A C 1
ATOM 751 O O . TYR A 1 96 ? 1.550 -5.338 8.995 1.00 87.38 96 TYR A O 1
ATOM 759 N N . SER A 1 97 ? 1.505 -3.082 9.046 1.00 87.12 97 SER A N 1
ATOM 760 C CA . SER A 1 97 ? 1.173 -2.951 10.460 1.00 87.12 97 SER A CA 1
ATOM 761 C C . SER A 1 97 ? 0.113 -1.881 10.661 1.00 87.12 97 SER A C 1
ATOM 763 O O . SER A 1 97 ? 0.223 -0.773 10.140 1.00 87.12 97 SER A O 1
ATOM 765 N N . TYR A 1 98 ? -0.919 -2.221 11.422 1.00 86.06 98 TYR A N 1
ATOM 766 C CA . TYR A 1 98 ? -1.952 -1.295 11.858 1.00 86.06 98 TYR A CA 1
ATOM 767 C C . TYR A 1 98 ? -1.552 -0.646 13.192 1.00 86.06 98 TYR A C 1
ATOM 769 O O . TYR A 1 98 ? -1.226 -1.350 14.149 1.00 86.06 98 TYR A O 1
ATOM 777 N N . GLU A 1 99 ? -1.600 0.685 13.259 1.00 83.19 99 GLU A N 1
ATOM 778 C CA . GLU A 1 99 ? -1.271 1.496 14.440 1.00 83.19 99 GLU A CA 1
ATOM 779 C C . GLU A 1 99 ? -2.434 2.437 14.809 1.00 83.19 99 GLU A C 1
ATOM 781 O O . GLU A 1 99 ? -3.370 2.623 14.036 1.00 83.19 99 GLU A O 1
ATOM 786 N N . GLU A 1 100 ? -2.395 3.077 15.985 1.00 75.00 100 GLU A N 1
ATOM 787 C CA . GLU A 1 100 ? -3.502 3.935 16.456 1.00 75.00 100 GLU A CA 1
ATOM 788 C C . GLU A 1 100 ? -3.836 5.107 15.515 1.00 75.00 100 GLU A C 1
ATOM 790 O O . GLU A 1 100 ? -4.994 5.511 15.432 1.00 75.00 100 GLU A O 1
ATOM 795 N N . ASN A 1 101 ? -2.848 5.649 14.797 1.00 74.62 101 ASN A N 1
ATOM 796 C CA . ASN A 1 101 ? -3.040 6.791 13.895 1.00 74.62 101 ASN A CA 1
ATOM 797 C C . ASN A 1 101 ? -3.203 6.395 12.418 1.00 74.62 101 ASN A C 1
ATOM 799 O O . ASN A 1 101 ? -3.325 7.277 11.568 1.00 74.62 101 ASN A O 1
ATOM 803 N N . GLY A 1 102 ? -3.222 5.099 12.090 1.00 80.75 102 GLY A N 1
ATOM 804 C CA . GLY A 1 102 ? -3.346 4.645 10.708 1.00 80.75 102 GLY A CA 1
ATOM 805 C C . GLY A 1 102 ? -2.679 3.301 10.462 1.00 80.75 102 GLY A C 1
ATOM 806 O O . GLY A 1 102 ? -2.879 2.339 11.195 1.00 80.75 102 GLY A O 1
ATOM 807 N N . TYR A 1 103 ? -1.906 3.222 9.389 1.00 85.31 103 TYR A N 1
ATOM 808 C CA . TYR A 1 103 ? -1.152 2.025 9.059 1.00 85.31 103 TYR A CA 1
ATOM 809 C C . TYR A 1 103 ? 0.226 2.401 8.539 1.00 85.31 103 TYR A C 1
ATOM 811 O O . TYR A 1 103 ? 0.414 3.461 7.941 1.00 85.31 103 TYR A O 1
ATOM 819 N N . VAL A 1 104 ? 1.165 1.490 8.738 1.00 84.25 104 VAL A N 1
ATOM 820 C CA . VAL A 1 104 ? 2.507 1.562 8.185 1.00 84.25 104 VAL A CA 1
ATOM 821 C C . VAL A 1 104 ? 2.628 0.445 7.155 1.00 84.25 104 VAL A C 1
ATOM 823 O O . VAL A 1 104 ? 2.277 -0.709 7.421 1.00 84.25 104 VAL A O 1
ATOM 826 N N . LEU A 1 105 ? 3.076 0.806 5.954 1.00 84.44 105 LEU A N 1
ATOM 827 C CA . LEU A 1 105 ? 3.277 -0.114 4.838 1.00 84.44 105 LEU A CA 1
ATOM 828 C C . LEU A 1 105 ? 4.711 0.023 4.326 1.00 84.44 105 LEU A C 1
ATOM 830 O O . LEU A 1 105 ? 5.161 1.127 4.015 1.00 84.44 105 LEU A O 1
ATOM 834 N N . TRP A 1 106 ? 5.412 -1.102 4.213 1.00 82.31 106 TRP A N 1
ATOM 835 C CA . TRP A 1 106 ? 6.786 -1.144 3.721 1.00 82.31 106 TRP A CA 1
ATOM 836 C C . TRP A 1 106 ? 7.039 -2.366 2.833 1.00 82.31 106 TRP A C 1
ATOM 838 O O . TRP A 1 106 ? 6.318 -3.364 2.888 1.00 82.31 106 TRP A O 1
ATOM 848 N N . SER A 1 107 ? 8.039 -2.266 1.956 1.00 80.38 107 SER A N 1
ATOM 849 C CA . SER A 1 107 ? 8.501 -3.377 1.111 1.00 80.38 107 SER A CA 1
ATOM 850 C C . SER A 1 107 ? 9.614 -4.130 1.834 1.00 80.38 107 SER A C 1
ATOM 852 O O . SER A 1 107 ? 10.419 -3.523 2.530 1.00 80.38 107 SER A O 1
ATOM 854 N N . GLN A 1 108 ? 9.679 -5.447 1.628 1.00 76.00 108 GLN A N 1
ATOM 855 C CA . GLN A 1 108 ? 10.776 -6.291 2.122 1.00 76.00 108 GLN A CA 1
ATOM 856 C C . GLN A 1 108 ? 12.102 -6.042 1.394 1.00 76.00 108 GLN A C 1
ATOM 858 O O . GLN A 1 108 ? 13.101 -6.695 1.695 1.00 76.00 108 GLN A O 1
ATOM 863 N N . GLY A 1 109 ? 12.089 -5.192 0.364 1.00 72.81 109 GLY A N 1
ATOM 864 C CA . GLY A 1 109 ? 13.259 -4.785 -0.384 1.00 72.81 109 GLY A CA 1
ATOM 865 C C . GLY A 1 109 ? 14.132 -5.955 -0.832 1.00 72.81 109 GLY A C 1
ATOM 866 O O . GLY A 1 109 ? 13.686 -7.066 -1.135 1.00 72.81 109 GLY A O 1
ATOM 867 N N . LYS A 1 110 ? 15.436 -5.693 -0.875 1.00 67.69 110 LYS A N 1
ATOM 868 C CA . LYS A 1 110 ? 16.445 -6.682 -1.263 1.00 67.69 110 LYS A CA 1
ATOM 869 C C . LYS A 1 110 ? 16.821 -7.621 -0.111 1.00 67.69 110 LYS A C 1
ATOM 871 O O . LYS A 1 110 ? 17.231 -8.751 -0.375 1.00 67.69 110 LYS A O 1
ATOM 876 N N . ASP A 1 111 ? 16.699 -7.177 1.130 1.00 68.50 111 ASP A N 1
ATOM 877 C CA . ASP A 1 111 ? 17.171 -7.848 2.346 1.00 68.50 111 ASP A CA 1
ATOM 878 C C . ASP A 1 111 ? 16.185 -8.868 2.940 1.00 68.50 111 ASP A C 1
ATOM 880 O O . ASP A 1 111 ? 16.578 -9.626 3.821 1.00 68.50 111 ASP A O 1
ATOM 884 N N . GLU A 1 112 ? 14.963 -8.968 2.400 1.00 66.88 112 GLU A N 1
ATOM 885 C CA . GLU A 1 112 ? 13.925 -9.947 2.804 1.00 66.88 112 GLU A CA 1
ATOM 886 C C . GLU A 1 112 ? 13.527 -9.846 4.282 1.00 66.88 112 GLU A C 1
ATOM 888 O O . GLU A 1 112 ? 12.931 -10.762 4.852 1.00 66.88 112 GLU A O 1
ATOM 893 N N . ALA A 1 113 ? 13.809 -8.701 4.900 1.00 68.25 113 ALA A N 1
ATOM 894 C CA . ALA A 1 113 ? 13.389 -8.397 6.249 1.00 68.25 113 ALA A CA 1
ATOM 895 C C . ALA A 1 113 ? 12.163 -7.478 6.203 1.00 68.25 113 ALA A C 1
ATOM 897 O O . ALA A 1 113 ? 12.138 -6.484 5.483 1.00 68.25 113 ALA A O 1
ATOM 898 N N . CYS A 1 114 ? 11.147 -7.776 7.018 1.00 62.81 114 CYS A N 1
ATOM 899 C CA . CYS A 1 114 ? 10.152 -6.770 7.391 1.00 62.81 114 CYS A CA 1
ATOM 900 C C . CYS A 1 114 ? 10.767 -5.836 8.444 1.00 62.81 114 CYS A C 1
ATOM 902 O O . CYS A 1 114 ? 10.272 -5.776 9.568 1.00 62.81 114 CYS A O 1
ATOM 904 N N . ASP A 1 115 ? 11.862 -5.159 8.101 1.00 63.97 115 ASP A N 1
ATOM 905 C CA . ASP A 1 115 ? 12.505 -4.206 8.997 1.00 63.97 115 ASP A CA 1
ATOM 906 C C . ASP A 1 115 ? 11.881 -2.819 8.818 1.00 63.97 115 ASP A C 1
ATOM 908 O O . ASP A 1 115 ? 11.660 -2.357 7.699 1.00 63.97 115 ASP A O 1
ATOM 912 N N . SER A 1 116 ? 11.539 -2.177 9.934 1.00 58.19 116 SER A N 1
ATOM 913 C CA . SER A 1 116 ? 10.891 -0.860 9.957 1.00 58.19 116 SER A CA 1
ATOM 914 C C . SER A 1 116 ? 11.850 0.284 9.634 1.00 58.19 116 SER A C 1
ATOM 916 O O . SER A 1 116 ? 11.418 1.431 9.566 1.00 58.19 116 SER A O 1
ATOM 918 N N . ASP A 1 117 ? 13.141 -0.008 9.471 1.00 57.34 117 ASP A N 1
ATOM 919 C CA . ASP A 1 117 ? 14.177 0.993 9.201 1.00 57.34 117 ASP A CA 1
ATOM 920 C C . ASP A 1 117 ? 13.927 1.760 7.885 1.00 57.34 117 ASP A C 1
ATOM 922 O O . ASP A 1 117 ? 14.332 2.916 7.756 1.00 57.34 117 ASP A O 1
ATOM 926 N N . ASP A 1 118 ? 13.149 1.172 6.971 1.00 57.31 118 ASP A N 1
ATOM 927 C CA . ASP A 1 118 ? 12.736 1.749 5.694 1.00 57.31 118 ASP A CA 1
ATOM 928 C C . ASP A 1 118 ? 11.206 1.993 5.650 1.00 57.31 118 ASP A C 1
ATOM 930 O O . ASP A 1 118 ? 10.462 1.356 4.898 1.00 57.31 118 ASP A O 1
ATOM 934 N N . VAL A 1 119 ? 10.684 2.922 6.465 1.00 57.00 119 VAL A N 1
ATOM 935 C CA . VAL A 1 119 ? 9.269 3.344 6.371 1.00 57.00 119 VAL A CA 1
ATOM 936 C C . VAL A 1 119 ? 9.033 4.093 5.057 1.00 57.00 1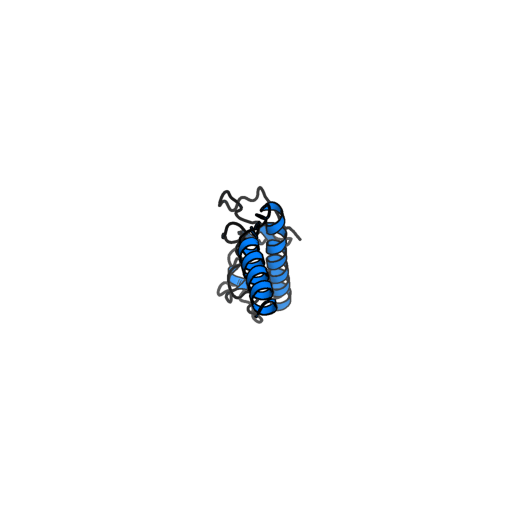19 VAL A C 1
ATOM 938 O O . VAL A 1 119 ? 9.403 5.259 4.923 1.00 57.00 119 VAL A O 1
ATOM 941 N N . TYR A 1 120 ? 8.375 3.448 4.092 1.00 65.94 120 TYR A N 1
ATOM 942 C CA . TYR A 1 120 ? 8.098 4.059 2.786 1.00 65.94 120 TYR A CA 1
ATOM 943 C C . TYR A 1 120 ? 6.712 4.717 2.664 1.00 65.94 120 TYR A C 1
ATOM 945 O O . TYR A 1 120 ? 6.512 5.524 1.756 1.00 65.94 120 TYR A O 1
ATOM 953 N N . TYR A 1 121 ? 5.749 4.437 3.552 1.00 59.56 121 TYR A N 1
ATOM 954 C CA . TYR A 1 121 ? 4.441 5.104 3.508 1.00 59.56 121 TYR A CA 1
ATOM 955 C C . TYR A 1 121 ? 3.751 5.150 4.879 1.00 59.56 121 TYR A C 1
ATOM 957 O O . TYR A 1 121 ? 3.417 4.112 5.452 1.00 59.56 121 TYR A O 1
ATOM 965 N N . SER A 1 122 ? 3.500 6.370 5.361 1.00 60.59 122 SER A N 1
ATOM 966 C CA . SER A 1 122 ? 2.599 6.689 6.473 1.00 60.59 122 SER A CA 1
ATOM 967 C C . SER A 1 122 ? 1.649 7.789 5.986 1.00 60.59 122 SER A C 1
ATOM 969 O O . SER A 1 122 ? 2.151 8.791 5.466 1.00 60.59 122 SER A O 1
ATOM 971 N N . PRO A 1 123 ? 0.319 7.612 6.089 1.00 56.91 123 PRO A N 1
ATOM 972 C CA . PRO A 1 123 ? -0.649 8.649 5.734 1.00 56.91 123 PRO A CA 1
ATOM 973 C C . PRO A 1 123 ? -0.573 9.881 6.650 1.00 56.91 123 PRO A C 1
ATOM 975 O O . PRO A 1 123 ? -0.060 9.757 7.788 1.00 56.91 123 PRO A O 1
#

Nearest PDB structures (foldseek):
  3g20-assembly1_A  TM=9.084E-01  e=4.720E-07  Escherichia coli O157:H7
  3g20-assembly2_B  TM=8.946E-01  e=5.520E-06  Escherichia coli O157:H7
  1t92-assembly1_B  TM=8.602E-01  e=8.905E-06  Klebsiella pneumoniae
  4lw9-assembly6_F  TM=8.195E-01  e=1.170E-05  Vibrio cholerae O1 biovar El Tor str. N16961
  5wda-assembly1_A  TM=5.791E-01  e=4.588E-05  Klebsiella oxytoca

Foldseek 3Di:
DVVVVVVVVVVVVVVVVVPPPPPPPPPPDQPVQQLVLVVLLVVLQVVQCVQQVAGDALVQWSVVLQDQRPDPVGGPRRDNSDVDARAGPVRHGWHWHADPQGIFIGHCPPVNDPDCPDGPDDD

Mean predicted aligned error: 13.2 Å

pLDDT: mean 77.29, std 10.81, range [50.53, 90.56]

InterPro domains:
  IPR013545 Type II secretion system protein GspG, C-terminal [PF08334] (37-117)
  IPR045584 Pilin-like [SSF54523] (37-120)

Organism: NCBI:txid2748318

Secondary structure (DSSP, 8-state):
-HHHHHHHHHHHHHHHHGGG---------GGGTHHHHHHHHHHHHHHHHHHHSSPPPTTTTTHHHHS---SSSPPTT-----SSPPBPTTS-BEEEEEETTEEEEEE-TTTT---TTS--B--

Sequence (123 aa):
MKTALASLMVIILIALLSVLVIQKRNTVVHFVHVDGELNTVASALDSYRRATGDYPTTEQGLDALVNRPQREPVPSTWVQIFKEEPLDPWGRGFCYSYEENGYVLWSQGKDEACDSDDVYYSP